Protein AF-A0A535T277-F1 (afdb_monomer_lite)

pLDDT: mean 77.49, std 15.84, range [41.53, 93.88]

Sequence (89 aa):
MRISTGYGSRPVSGGFETFTWYFMRISAIGLVFLAIIHLILNHVTTDVAWRIRLVSLLAFLTLALFMVGTVTLITFQPVAGSLGPHCLK

Foldseek 3Di:
DDPPVPPDPQDPDDDPSNVLVVLLVVLVVVLVVLVVVLVCLVVPDPDPVVSVVVNVVSVVVNVVSVVVNVCSPVVDPNPPDDPDDPVPD

Radius of gyration: 19.06 Å; chains: 1; bounding box: 50×36×48 Å

Secondary structure (DSSP, 8-state):
-----S-----SS-SHHHHHHHHHHHHHHHHHHHHHHHHHHHHH---HHHHHHHHHHHHHHHHHHHHHHHHHHHHS----S---STT--

Structure (mmCIF, N/CA/C/O backbone):
data_AF-A0A535T277-F1
#
_entry.id   AF-A0A535T277-F1
#
loop_
_atom_site.group_PDB
_atom_site.id
_atom_site.type_symbol
_atom_site.label_atom_id
_atom_site.label_alt_id
_atom_site.label_comp_id
_atom_site.label_asym_id
_atom_site.label_entity_id
_atom_site.label_seq_id
_atom_site.pdbx_PDB_ins_code
_atom_site.Cartn_x
_atom_site.Cartn_y
_atom_site.Cartn_z
_atom_site.occupancy
_atom_site.B_iso_or_equiv
_atom_site.auth_seq_id
_atom_site.auth_comp_id
_atom_site.auth_asym_id
_atom_site.auth_atom_id
_atom_site.pdbx_PDB_model_num
ATOM 1 N N . MET A 1 1 ? -11.411 -28.818 15.151 1.00 41.53 1 MET A N 1
ATOM 2 C CA . MET A 1 1 ? -10.839 -27.489 14.847 1.00 41.53 1 MET A CA 1
ATOM 3 C C . MET A 1 1 ? -11.911 -26.683 14.114 1.00 41.53 1 MET A C 1
ATOM 5 O O . MET A 1 1 ? -12.238 -27.033 12.990 1.00 41.53 1 MET A O 1
ATOM 9 N N . ARG A 1 2 ? -12.568 -25.708 14.764 1.00 45.53 2 ARG A N 1
ATOM 10 C CA . ARG A 1 2 ? -13.545 -24.834 14.086 1.00 45.53 2 ARG A CA 1
ATOM 11 C C . ARG A 1 2 ? -12.756 -23.812 13.266 1.00 45.53 2 ARG A C 1
ATOM 13 O O . ARG A 1 2 ? -12.128 -22.934 13.848 1.00 45.53 2 ARG A O 1
ATOM 20 N N . ILE A 1 3 ? -12.772 -23.944 11.940 1.00 50.47 3 ILE A N 1
ATOM 21 C CA . ILE A 1 3 ? -12.357 -22.862 11.046 1.00 50.47 3 ILE A CA 1
ATOM 22 C C . ILE A 1 3 ? -13.363 -21.723 11.270 1.00 50.47 3 ILE A C 1
ATOM 24 O O . ILE A 1 3 ? -14.549 -21.851 10.9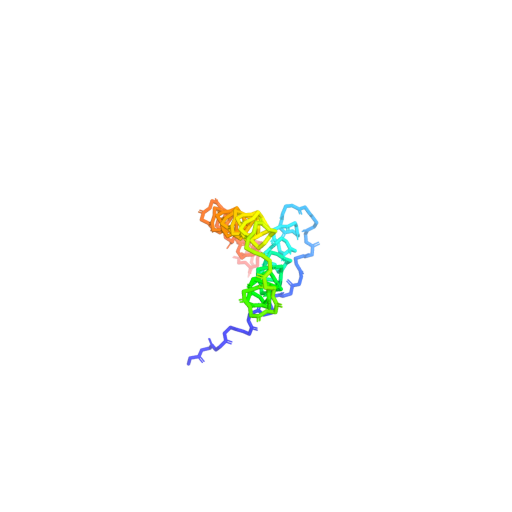69 1.00 50.47 3 ILE A O 1
ATOM 28 N N . SER A 1 4 ? -12.908 -20.636 11.895 1.00 48.41 4 SER A N 1
ATOM 29 C CA . SER A 1 4 ? -13.618 -19.360 11.847 1.00 48.41 4 SER A CA 1
ATOM 30 C C . SER A 1 4 ? -13.530 -18.904 10.400 1.00 48.41 4 SER A C 1
ATOM 32 O O . SER A 1 4 ? -12.435 -18.686 9.889 1.00 48.41 4 SER A O 1
ATOM 34 N N . THR A 1 5 ? -14.658 -18.814 9.708 1.00 57.84 5 THR A N 1
ATOM 35 C CA . THR A 1 5 ? -14.712 -18.492 8.277 1.00 57.84 5 THR A CA 1
ATOM 36 C C . THR A 1 5 ? -14.216 -17.078 7.953 1.00 57.84 5 THR A C 1
ATOM 38 O O . THR A 1 5 ? -14.260 -16.683 6.792 1.00 57.84 5 THR A O 1
ATOM 41 N N . GLY A 1 6 ? -13.759 -16.290 8.940 1.00 53.84 6 GLY A N 1
ATOM 42 C CA . GLY A 1 6 ? -13.202 -14.936 8.776 1.00 53.84 6 GLY A CA 1
ATOM 43 C C . GLY A 1 6 ? -14.213 -13.892 8.280 1.00 53.84 6 GLY A C 1
ATOM 44 O O . GLY A 1 6 ? -14.015 -12.690 8.439 1.00 53.84 6 GLY A O 1
ATOM 45 N N . TYR A 1 7 ? -15.336 -14.347 7.734 1.00 54.56 7 TYR A N 1
ATOM 46 C CA . TYR A 1 7 ? -16.478 -13.578 7.283 1.00 54.56 7 TYR A CA 1
ATOM 47 C C . TYR A 1 7 ? -17.458 -13.395 8.444 1.00 54.56 7 TYR A C 1
ATOM 49 O O . TYR A 1 7 ? -18.536 -13.981 8.489 1.00 54.56 7 TYR A O 1
ATOM 57 N N . GLY A 1 8 ? -17.064 -12.581 9.424 1.00 59.06 8 GLY A N 1
ATOM 58 C CA . GLY A 1 8 ? -18.018 -12.064 10.402 1.00 59.06 8 GLY A CA 1
ATOM 59 C C . GLY A 1 8 ? -19.060 -11.197 9.692 1.00 59.06 8 GLY A C 1
ATOM 60 O O . GLY A 1 8 ? -18.691 -10.331 8.888 1.00 59.06 8 GLY A O 1
ATOM 61 N N . SER A 1 9 ? -20.344 -11.444 9.972 1.00 62.34 9 SER A N 1
ATOM 62 C CA . SER A 1 9 ? -21.475 -1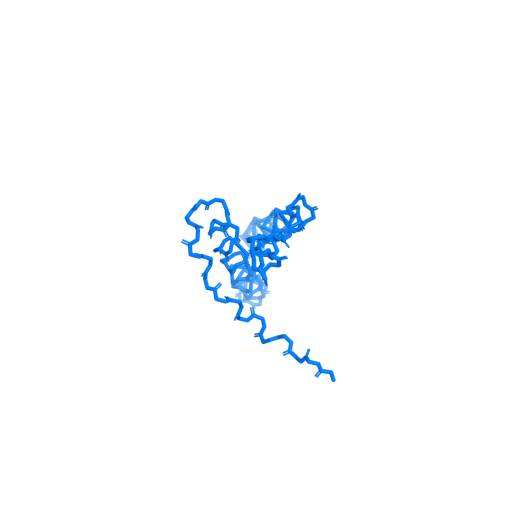0.616 9.539 1.00 62.34 9 SER A CA 1
ATOM 63 C C . SER A 1 9 ? -21.137 -9.134 9.714 1.00 62.34 9 SER A C 1
ATOM 65 O O . SER A 1 9 ? -20.570 -8.761 10.742 1.00 62.34 9 SER A O 1
ATOM 67 N N . ARG A 1 10 ? -21.442 -8.286 8.717 1.00 63.00 10 ARG A N 1
ATOM 68 C CA . ARG A 1 10 ? -21.213 -6.835 8.839 1.00 63.00 10 ARG A CA 1
ATOM 69 C C . ARG A 1 10 ? -21.847 -6.343 10.154 1.00 63.00 10 ARG A C 1
ATOM 71 O O . ARG A 1 10 ? -23.001 -6.710 10.404 1.00 63.00 10 ARG A O 1
ATOM 78 N N . PRO A 1 11 ? -21.134 -5.575 10.996 1.00 63.28 11 PRO A N 1
ATOM 79 C CA . PRO A 1 11 ? -21.716 -5.059 12.226 1.00 63.28 11 PRO A CA 1
ATOM 80 C C . PRO A 1 11 ? -22.952 -4.222 11.874 1.00 63.28 11 PRO A C 1
ATOM 82 O O . PRO A 1 11 ? -22.914 -3.362 10.997 1.00 63.28 11 PRO A O 1
ATOM 85 N N . VAL A 1 12 ? -24.080 -4.559 12.499 1.00 63.53 12 VAL A N 1
ATOM 86 C CA . VAL A 1 12 ? -25.389 -3.903 12.308 1.00 63.53 12 VAL A CA 1
ATOM 87 C C . VAL A 1 12 ? -25.528 -2.640 13.161 1.00 63.53 12 VAL A C 1
ATOM 89 O O . VAL A 1 12 ? -26.357 -1.786 12.858 1.00 63.53 12 VAL A O 1
ATOM 92 N N . SER A 1 13 ? -24.689 -2.507 14.193 1.00 63.25 13 SER A N 1
ATOM 93 C CA . SER A 1 13 ? -24.539 -1.297 14.998 1.00 63.25 13 SER A CA 1
ATOM 94 C C . SER A 1 13 ? -23.676 -0.292 14.227 1.00 63.25 13 SER A C 1
ATOM 96 O O . SER A 1 13 ? -22.471 -0.484 14.040 1.00 63.25 13 SER A O 1
ATOM 98 N N . GLY A 1 14 ? -24.312 0.747 13.687 1.00 66.19 14 GLY A N 1
ATOM 99 C CA . GLY A 1 14 ? -23.616 1.831 12.996 1.00 66.19 14 GLY A CA 1
ATOM 100 C C . GLY A 1 14 ? -22.688 2.594 13.946 1.00 66.1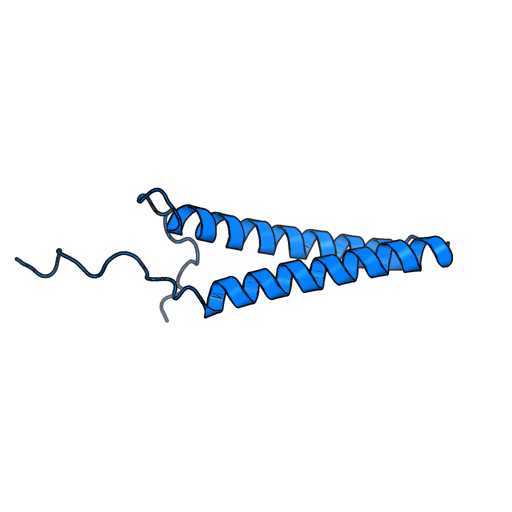9 14 GLY A C 1
ATOM 101 O O . GLY A 1 14 ? -23.013 2.795 15.112 1.00 66.19 14 GLY A O 1
ATOM 102 N N . GLY A 1 15 ? -21.527 3.025 13.446 1.00 77.19 15 GLY A N 1
ATOM 103 C CA . GLY A 1 15 ? -20.538 3.781 14.219 1.00 77.19 15 GLY A CA 1
ATOM 104 C C . GLY A 1 15 ? -19.105 3.299 13.990 1.00 77.19 15 GLY A C 1
ATOM 105 O O . GLY A 1 15 ? -18.738 2.897 12.883 1.00 77.19 15 GLY A O 1
ATOM 106 N N . PHE A 1 16 ? -18.295 3.332 15.052 1.00 73.94 16 PHE A N 1
ATOM 107 C CA . PHE A 1 16 ? -16.863 3.013 15.015 1.00 73.94 16 PHE A CA 1
ATOM 108 C C . PHE A 1 16 ? -16.570 1.541 14.663 1.00 73.94 16 PHE A C 1
ATOM 110 O O . PHE A 1 16 ? -15.621 1.270 13.934 1.00 73.94 16 PHE A O 1
ATOM 117 N N . GLU A 1 17 ? -17.428 0.598 15.074 1.00 75.38 17 GLU A N 1
ATOM 118 C CA . GLU A 1 17 ? -17.339 -0.826 14.692 1.00 75.38 17 GLU A CA 1
ATOM 119 C C . GLU A 1 17 ? -17.437 -1.046 13.177 1.00 75.38 17 GLU A C 1
ATOM 121 O O . GLU A 1 17 ? -16.730 -1.875 12.605 1.00 75.38 17 GLU A O 1
ATOM 126 N N . THR A 1 18 ? -18.302 -0.288 12.500 1.00 78.81 18 THR A N 1
ATOM 127 C CA . THR A 1 18 ? -18.438 -0.382 11.042 1.00 78.81 18 THR A CA 1
ATOM 128 C C . THR A 1 18 ? -17.229 0.243 10.345 1.00 78.81 18 THR A C 1
ATOM 130 O O . THR A 1 18 ? -16.724 -0.312 9.368 1.00 78.81 18 THR A O 1
ATOM 133 N N . PHE A 1 19 ? -16.717 1.365 10.864 1.00 81.94 19 PHE A N 1
ATOM 134 C CA . PHE A 1 19 ? -15.519 2.017 10.332 1.00 81.94 19 PHE A CA 1
ATOM 135 C C . PHE A 1 19 ? -14.288 1.105 10.399 1.00 81.94 19 PHE A C 1
ATOM 137 O O . PHE A 1 19 ? -13.627 0.902 9.379 1.00 81.94 19 PHE A O 1
ATOM 144 N N . THR A 1 20 ? -14.009 0.500 11.557 1.00 79.88 20 THR A N 1
ATOM 145 C CA . THR A 1 20 ? -12.874 -0.424 11.714 1.00 79.88 20 THR A CA 1
ATOM 146 C C . THR A 1 20 ? -13.028 -1.656 10.820 1.00 79.88 20 THR A C 1
ATOM 148 O O . THR A 1 20 ? -12.065 -2.064 10.171 1.00 79.88 20 THR A O 1
ATOM 151 N N . TRP A 1 21 ? -14.244 -2.197 10.675 1.00 80.12 21 TRP A N 1
ATOM 152 C CA . TRP A 1 21 ? -14.535 -3.323 9.776 1.00 80.12 21 TRP A CA 1
ATOM 153 C C . TRP A 1 21 ? -14.182 -3.037 8.306 1.00 80.12 21 TRP A C 1
ATOM 155 O O . TRP A 1 21 ? -13.619 -3.907 7.627 1.00 80.12 21 TRP A O 1
ATOM 165 N N . TYR A 1 22 ? -14.494 -1.835 7.806 1.00 85.75 22 TYR A N 1
ATOM 166 C CA . TYR A 1 22 ? -14.126 -1.416 6.448 1.00 85.75 22 TYR A CA 1
ATOM 167 C C . TYR A 1 22 ? -12.638 -1.098 6.340 1.00 85.75 22 TYR A C 1
ATOM 169 O O . TYR A 1 22 ? -11.985 -1.565 5.407 1.00 85.75 22 TYR A O 1
ATOM 177 N N . PHE A 1 23 ? -12.092 -0.353 7.302 1.00 86.31 23 PHE A N 1
ATOM 178 C CA . PHE A 1 23 ? -10.686 0.034 7.323 1.00 86.31 23 PHE A CA 1
ATOM 179 C C . PHE A 1 23 ? -9.756 -1.185 7.247 1.00 86.31 23 PHE A C 1
ATOM 181 O O . PHE A 1 23 ? -8.827 -1.199 6.439 1.00 86.31 23 PHE A O 1
ATOM 188 N N . MET A 1 24 ? -10.052 -2.250 7.995 1.00 85.62 24 MET A N 1
ATOM 189 C CA . MET A 1 24 ? -9.267 -3.490 7.982 1.00 85.62 24 MET A CA 1
ATOM 190 C C . MET A 1 24 ? -9.282 -4.214 6.627 1.00 85.62 24 MET A C 1
ATOM 192 O O . MET A 1 24 ? -8.267 -4.770 6.216 1.00 85.62 24 MET A O 1
ATOM 196 N N . ARG A 1 25 ? -10.403 -4.197 5.894 1.00 85.62 25 ARG A N 1
ATOM 197 C CA . ARG A 1 25 ? -10.479 -4.807 4.553 1.00 85.62 25 ARG A CA 1
ATOM 198 C C . ARG A 1 25 ? -9.814 -3.943 3.493 1.00 85.62 25 ARG A C 1
ATOM 200 O O . ARG A 1 25 ? -9.068 -4.454 2.664 1.00 85.62 25 ARG A O 1
ATOM 207 N N . ILE A 1 26 ? -10.094 -2.644 3.516 1.00 89.88 26 ILE A N 1
ATOM 208 C CA . ILE A 1 26 ? -9.609 -1.703 2.505 1.00 89.88 26 ILE A CA 1
ATOM 209 C C . ILE A 1 26 ? -8.091 -1.552 2.613 1.00 89.88 26 ILE A C 1
ATOM 211 O O . ILE A 1 26 ? -7.415 -1.596 1.589 1.00 89.88 26 ILE A O 1
ATOM 215 N N . SER A 1 27 ? -7.539 -1.445 3.828 1.00 89.62 27 SER A N 1
ATOM 216 C CA . SER A 1 27 ? -6.083 -1.398 4.031 1.00 89.62 27 SER A CA 1
ATOM 217 C C . SER A 1 27 ? -5.399 -2.693 3.585 1.00 89.62 27 SER A C 1
ATOM 219 O O . SER A 1 27 ? -4.385 -2.623 2.897 1.00 89.62 27 SER A O 1
ATOM 221 N N . ALA A 1 28 ? -5.976 -3.866 3.876 1.00 87.19 28 ALA A N 1
ATOM 222 C CA . ALA A 1 28 ? -5.436 -5.147 3.420 1.00 87.19 28 ALA A CA 1
ATOM 223 C C . ALA A 1 28 ? -5.415 -5.252 1.887 1.00 87.19 28 ALA A C 1
ATOM 225 O O . ALA A 1 28 ? -4.383 -5.582 1.306 1.00 87.19 28 ALA A O 1
ATOM 226 N N . ILE A 1 29 ? -6.525 -4.915 1.223 1.00 93.06 29 ILE A N 1
ATOM 227 C CA . ILE A 1 29 ? -6.605 -4.902 -0.243 1.00 93.06 29 ILE A CA 1
ATOM 228 C C . ILE A 1 29 ? -5.612 -3.880 -0.819 1.00 93.06 29 ILE A C 1
ATOM 230 O O . ILE A 1 29 ? -4.857 -4.202 -1.736 1.00 93.06 29 ILE A O 1
ATOM 234 N N . GLY A 1 30 ? -5.560 -2.675 -0.247 1.00 92.75 30 GLY A N 1
ATOM 235 C CA . GLY A 1 30 ? -4.629 -1.621 -0.645 1.00 92.75 30 GLY A CA 1
ATOM 236 C C . GLY A 1 30 ? -3.164 -2.051 -0.549 1.00 92.75 30 GLY A C 1
ATOM 237 O O . GLY A 1 30 ? -2.407 -1.821 -1.488 1.00 92.75 30 GLY A O 1
ATOM 238 N N . LEU A 1 31 ? -2.773 -2.738 0.530 1.00 91.50 31 LEU A N 1
ATOM 239 C CA . LEU A 1 31 ? -1.416 -3.263 0.714 1.00 91.50 31 LEU A CA 1
ATOM 240 C C . LEU A 1 31 ? -1.041 -4.305 -0.349 1.00 91.50 31 LEU A C 1
ATOM 242 O O . LEU A 1 31 ? 0.088 -4.283 -0.838 1.00 91.50 31 LEU A O 1
ATOM 246 N N . VAL A 1 32 ? -1.975 -5.175 -0.756 1.00 91.25 32 VAL A N 1
ATOM 247 C CA . VAL A 1 32 ? -1.725 -6.147 -1.838 1.00 91.25 32 VAL A CA 1
ATOM 248 C C . VAL A 1 32 ? -1.459 -5.431 -3.161 1.00 91.25 32 VAL A C 1
ATOM 250 O O . VAL A 1 32 ? -0.453 -5.706 -3.816 1.00 91.25 32 VAL A O 1
ATOM 253 N N . PHE A 1 33 ? -2.316 -4.483 -3.546 1.00 93.31 33 PHE A N 1
ATOM 254 C CA . PHE A 1 33 ? -2.110 -3.718 -4.779 1.00 93.31 33 PHE A CA 1
ATOM 255 C C . PHE A 1 33 ? -0.802 -2.923 -4.749 1.00 93.31 33 PHE A C 1
ATOM 257 O O . PHE A 1 33 ? -0.058 -2.916 -5.729 1.00 93.31 33 PHE A O 1
ATOM 264 N N . LEU A 1 34 ? -0.482 -2.305 -3.613 1.00 92.56 34 LEU A N 1
ATOM 265 C CA . LEU A 1 34 ? 0.740 -1.528 -3.442 1.00 92.56 34 LEU A CA 1
ATOM 266 C C . LEU A 1 34 ? 2.004 -2.394 -3.575 1.00 92.56 34 LEU A C 1
ATOM 268 O O . LEU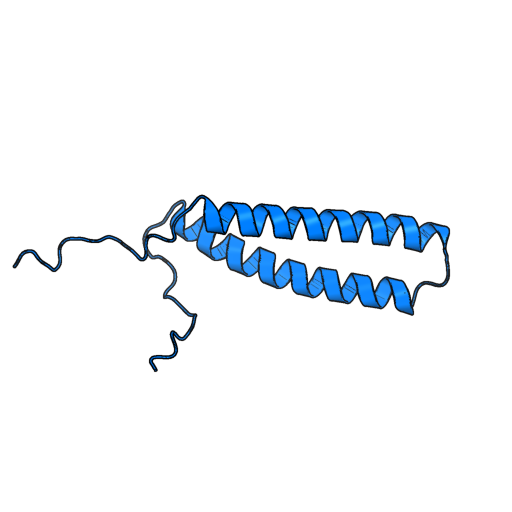 A 1 34 ? 2.965 -1.980 -4.226 1.00 92.56 34 LEU A O 1
ATOM 272 N N . ALA A 1 35 ? 1.984 -3.617 -3.035 1.00 91.25 35 ALA A N 1
ATOM 273 C CA . ALA A 1 35 ? 3.076 -4.581 -3.173 1.00 91.25 35 ALA A CA 1
ATOM 274 C C . ALA A 1 35 ? 3.277 -5.043 -4.628 1.00 91.25 35 ALA A C 1
ATOM 276 O O . ALA A 1 35 ? 4.413 -5.158 -5.094 1.00 91.25 35 ALA A O 1
ATOM 277 N N . ILE A 1 36 ? 2.188 -5.253 -5.373 1.00 92.94 36 ILE A N 1
ATOM 278 C CA . ILE A 1 36 ? 2.255 -5.608 -6.799 1.00 92.94 36 ILE A CA 1
ATOM 279 C C . ILE A 1 36 ? 2.851 -4.453 -7.611 1.00 92.94 36 ILE A C 1
ATOM 281 O O . ILE A 1 36 ? 3.775 -4.667 -8.396 1.00 92.94 36 ILE A O 1
ATOM 285 N N . ILE A 1 37 ? 2.380 -3.219 -7.399 1.00 91.56 37 ILE A N 1
ATOM 286 C CA . ILE A 1 37 ? 2.911 -2.039 -8.099 1.00 91.56 37 ILE A CA 1
ATOM 287 C C . ILE A 1 37 ? 4.401 -1.850 -7.780 1.00 91.56 37 ILE A C 1
ATOM 289 O O . ILE A 1 37 ? 5.184 -1.541 -8.678 1.00 91.56 37 ILE A O 1
ATOM 293 N N . HIS A 1 38 ? 4.819 -2.097 -6.535 1.00 89.06 38 HIS A N 1
ATOM 294 C CA . HIS A 1 38 ? 6.227 -2.064 -6.140 1.00 89.06 38 HIS A CA 1
ATOM 295 C C . HIS A 1 38 ? 7.082 -3.064 -6.939 1.00 89.06 38 HIS A C 1
ATOM 297 O O . HIS A 1 38 ? 8.154 -2.703 -7.430 1.00 89.06 38 HIS A O 1
ATOM 303 N N . LEU A 1 39 ? 6.611 -4.302 -7.120 1.00 90.44 39 LEU A N 1
ATOM 304 C CA . LEU A 1 39 ? 7.304 -5.306 -7.937 1.00 90.44 39 LEU A CA 1
ATOM 305 C C . LEU A 1 39 ? 7.367 -4.906 -9.416 1.00 90.44 39 LEU A C 1
ATOM 307 O O . LEU A 1 39 ? 8.436 -4.982 -10.022 1.00 90.44 39 LEU A O 1
ATOM 311 N N . ILE A 1 40 ? 6.257 -4.427 -9.980 1.00 91.00 40 ILE A N 1
ATOM 312 C CA . ILE A 1 40 ? 6.192 -4.007 -11.387 1.00 91.00 40 ILE A CA 1
ATOM 313 C C . ILE A 1 40 ? 7.135 -2.828 -11.643 1.00 91.00 40 ILE A C 1
ATOM 315 O O . ILE A 1 40 ? 7.913 -2.873 -12.592 1.00 91.00 40 ILE A O 1
ATOM 319 N N . LEU A 1 41 ? 7.133 -1.806 -10.781 1.00 88.00 41 LEU A N 1
ATOM 320 C CA . LEU A 1 41 ? 8.041 -0.659 -10.899 1.00 88.00 41 LEU A CA 1
ATOM 321 C C . LEU A 1 41 ? 9.509 -1.091 -10.900 1.00 88.00 41 LEU A C 1
ATOM 323 O O . LEU A 1 41 ? 10.301 -0.548 -11.669 1.00 88.00 41 LEU A O 1
ATOM 327 N N . ASN A 1 42 ? 9.868 -2.069 -10.067 1.00 86.19 42 ASN A N 1
ATOM 328 C CA . ASN A 1 42 ? 11.231 -2.588 -10.001 1.00 86.19 42 ASN A CA 1
ATOM 329 C C . ASN A 1 42 ? 11.633 -3.417 -11.226 1.00 86.19 42 ASN A C 1
ATOM 331 O O . ASN A 1 42 ? 12.821 -3.467 -11.534 1.00 86.19 42 ASN A O 1
ATOM 335 N N . HIS A 1 43 ? 10.676 -4.052 -11.902 1.00 86.69 43 HIS A N 1
ATOM 336 C CA . HIS A 1 43 ? 10.941 -4.915 -13.051 1.00 86.69 43 HIS A CA 1
ATOM 337 C C . HIS A 1 43 ? 10.847 -4.180 -14.398 1.00 86.69 43 HIS A C 1
ATOM 339 O O . HIS A 1 43 ? 11.571 -4.506 -15.332 1.00 86.69 43 HIS A O 1
ATOM 345 N N . VAL A 1 44 ? 9.939 -3.212 -14.526 1.00 88.50 44 VAL A N 1
ATOM 346 C CA . VAL A 1 44 ? 9.590 -2.587 -15.814 1.00 88.50 44 VAL A CA 1
ATOM 347 C C . VAL A 1 44 ? 10.286 -1.240 -16.019 1.00 88.50 44 VAL A C 1
ATOM 349 O O . VAL A 1 44 ? 10.529 -0.842 -17.153 1.00 88.50 44 VAL A O 1
ATOM 352 N N . THR A 1 45 ? 10.633 -0.529 -14.944 1.00 84.88 45 THR A N 1
ATOM 353 C CA . THR A 1 45 ? 11.199 0.825 -15.057 1.00 84.88 45 THR A CA 1
ATOM 354 C C . THR A 1 45 ? 12.716 0.774 -15.206 1.00 84.88 45 THR A C 1
ATOM 356 O O . THR A 1 45 ? 13.416 0.334 -14.292 1.00 84.88 45 THR A O 1
ATOM 359 N N . THR A 1 46 ? 13.235 1.286 -16.320 1.00 81.56 46 THR A N 1
ATOM 360 C CA . THR A 1 46 ? 14.681 1.383 -16.588 1.00 81.56 46 THR A CA 1
ATOM 361 C C . THR A 1 46 ? 15.302 2.682 -16.068 1.00 81.56 46 THR A C 1
ATOM 363 O O . THR A 1 46 ? 16.501 2.730 -15.797 1.00 81.56 46 THR A O 1
ATOM 366 N N . ASP A 1 47 ? 14.496 3.729 -15.869 1.00 85.50 47 ASP A N 1
ATOM 367 C CA . ASP A 1 47 ? 14.9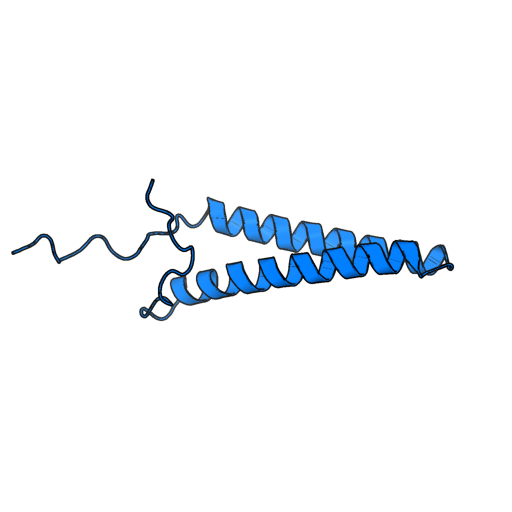56 5.035 -15.392 1.00 85.50 47 ASP A CA 1
ATOM 368 C C . ASP A 1 47 ? 15.202 5.058 -13.878 1.00 85.50 47 ASP A C 1
ATOM 370 O O . ASP A 1 47 ? 14.275 5.045 -13.061 1.00 85.50 47 ASP A O 1
ATOM 374 N N . VAL A 1 48 ? 16.476 5.158 -13.491 1.00 84.06 48 VAL A N 1
ATOM 375 C CA . VAL A 1 48 ? 16.916 5.068 -12.088 1.00 84.06 48 VAL A CA 1
ATOM 376 C C . VAL A 1 48 ? 16.391 6.205 -11.205 1.00 84.06 48 VAL A C 1
ATOM 378 O O . VAL A 1 48 ? 15.940 5.958 -10.087 1.00 84.06 48 VAL A O 1
ATOM 381 N N . ALA A 1 49 ? 16.389 7.447 -11.699 1.00 85.06 49 ALA A N 1
ATOM 382 C CA . ALA A 1 49 ? 15.972 8.611 -10.914 1.00 85.06 49 ALA A CA 1
ATOM 383 C C . ALA A 1 49 ? 14.465 8.596 -10.621 1.00 85.06 49 ALA A C 1
ATOM 385 O O . ALA A 1 49 ? 14.031 8.904 -9.508 1.00 85.06 49 ALA A O 1
ATOM 386 N N . TRP A 1 50 ? 13.669 8.200 -11.615 1.00 83.56 50 TRP A N 1
ATOM 387 C CA . TRP A 1 50 ? 12.222 8.091 -11.485 1.00 83.56 50 TRP A CA 1
ATOM 388 C C . TRP A 1 50 ? 11.830 6.911 -10.595 1.00 83.56 50 TRP A C 1
ATOM 390 O O . TRP A 1 50 ? 11.037 7.072 -9.662 1.00 83.56 50 TRP A O 1
ATOM 400 N N . ARG A 1 51 ? 12.467 5.751 -10.806 1.00 86.94 51 ARG A N 1
ATOM 401 C CA . ARG A 1 51 ? 12.247 4.550 -9.997 1.00 86.94 51 ARG A CA 1
ATOM 402 C C . ARG A 1 51 ? 12.507 4.810 -8.517 1.00 86.94 51 ARG A C 1
ATOM 404 O O . ARG A 1 51 ? 11.654 4.471 -7.707 1.00 86.94 51 ARG A O 1
ATOM 411 N N . ILE A 1 52 ? 13.627 5.435 -8.148 1.00 88.12 52 ILE A N 1
ATOM 412 C CA . ILE A 1 52 ? 13.960 5.676 -6.732 1.00 88.12 52 ILE A CA 1
ATOM 413 C C . ILE A 1 52 ? 12.900 6.558 -6.058 1.00 88.12 52 ILE A C 1
ATOM 415 O O . ILE A 1 52 ? 12.459 6.238 -4.953 1.00 88.12 52 ILE A O 1
ATOM 419 N N . ARG A 1 53 ? 12.439 7.628 -6.722 1.00 90.94 53 ARG A N 1
ATOM 420 C CA . ARG A 1 53 ? 11.415 8.529 -6.163 1.00 90.94 53 ARG A CA 1
ATOM 421 C C . ARG A 1 53 ? 10.078 7.821 -5.966 1.00 90.94 53 ARG A C 1
ATOM 423 O O . ARG A 1 53 ? 9.513 7.892 -4.877 1.00 90.94 53 ARG A O 1
ATOM 430 N N . LEU A 1 54 ? 9.600 7.107 -6.985 1.00 89.12 54 LEU A N 1
ATOM 431 C CA . LEU A 1 54 ? 8.336 6.376 -6.896 1.00 89.12 54 LEU A CA 1
ATOM 432 C C . LEU A 1 54 ? 8.405 5.237 -5.881 1.00 89.12 54 LEU A C 1
ATOM 434 O O . LEU A 1 54 ? 7.520 5.111 -5.042 1.00 89.12 54 LEU A O 1
ATOM 438 N N . VAL A 1 55 ? 9.472 4.439 -5.904 1.00 90.12 55 VAL A N 1
ATOM 439 C CA . VAL A 1 55 ? 9.634 3.308 -4.985 1.00 90.12 55 VAL A CA 1
ATOM 440 C C . VAL A 1 55 ? 9.735 3.781 -3.536 1.00 90.12 55 VAL A C 1
ATOM 442 O O . VAL A 1 55 ? 9.127 3.156 -2.673 1.00 90.12 55 VAL A O 1
ATOM 445 N N . SER A 1 56 ? 10.419 4.897 -3.264 1.00 90.50 56 SER A N 1
ATOM 446 C CA . SER A 1 56 ? 10.505 5.465 -1.908 1.00 90.50 56 SER A CA 1
ATOM 447 C C . SER A 1 56 ? 9.142 5.937 -1.400 1.00 90.50 56 SER A C 1
ATOM 449 O O . SER A 1 56 ? 8.778 5.648 -0.261 1.00 90.50 56 SER A O 1
ATOM 451 N N . LEU A 1 57 ? 8.356 6.606 -2.252 1.00 92.31 57 LEU A N 1
ATOM 452 C CA . LEU A 1 57 ? 6.997 7.036 -1.908 1.00 92.31 57 LEU A CA 1
ATOM 453 C C . LEU A 1 57 ? 6.061 5.845 -1.672 1.00 92.31 57 LEU A C 1
ATOM 455 O O . LEU A 1 57 ? 5.341 5.822 -0.674 1.00 92.31 57 LEU A O 1
ATOM 459 N N . LEU A 1 58 ? 6.098 4.835 -2.547 1.00 93.06 58 LEU A N 1
ATOM 460 C CA . LEU A 1 58 ? 5.312 3.615 -2.367 1.00 93.06 58 LEU A CA 1
ATOM 461 C C . LEU A 1 58 ? 5.726 2.854 -1.103 1.00 93.06 58 LEU A C 1
ATOM 463 O O . LEU A 1 58 ? 4.860 2.402 -0.363 1.00 93.06 58 LEU A O 1
ATOM 467 N N . ALA A 1 59 ? 7.027 2.731 -0.828 1.00 90.25 59 ALA A N 1
ATOM 468 C CA . ALA A 1 59 ? 7.530 2.048 0.363 1.00 90.25 59 ALA A CA 1
ATOM 469 C C . ALA A 1 59 ? 7.095 2.759 1.652 1.00 90.25 59 ALA A C 1
ATOM 471 O O . ALA A 1 59 ? 6.667 2.104 2.604 1.00 90.25 59 ALA A O 1
ATOM 472 N N . PHE A 1 60 ? 7.138 4.094 1.666 1.00 93.81 60 PHE A N 1
ATOM 473 C CA . PHE A 1 60 ? 6.632 4.884 2.783 1.00 93.81 60 PHE A CA 1
ATOM 474 C C . PHE A 1 60 ? 5.125 4.676 2.990 1.00 93.81 60 PHE A C 1
ATOM 476 O O . PHE A 1 60 ? 4.686 4.454 4.118 1.00 93.81 60 PHE A O 1
ATOM 483 N N . LEU A 1 61 ? 4.337 4.677 1.910 1.00 92.69 61 LEU A N 1
ATOM 484 C CA . LEU A 1 61 ? 2.896 4.429 1.976 1.00 92.69 61 LEU A CA 1
ATOM 485 C C . LEU A 1 61 ? 2.582 3.018 2.500 1.00 92.69 61 LEU A C 1
ATOM 487 O O . LEU A 1 61 ? 1.684 2.867 3.329 1.00 92.69 61 LEU A O 1
ATOM 491 N N . THR A 1 62 ? 3.342 2.001 2.078 1.00 91.75 62 THR A N 1
ATOM 492 C CA . THR A 1 62 ? 3.210 0.625 2.585 1.00 91.75 62 THR A CA 1
ATOM 493 C C . THR A 1 62 ? 3.435 0.591 4.087 1.00 91.75 62 THR A C 1
ATOM 495 O O . THR A 1 62 ? 2.615 0.037 4.818 1.00 91.75 62 THR A O 1
ATOM 498 N N . LEU A 1 63 ? 4.522 1.209 4.556 1.00 91.81 63 LEU A N 1
ATOM 499 C CA . LEU A 1 63 ? 4.853 1.252 5.976 1.00 91.81 63 LEU A CA 1
ATOM 500 C C . LEU A 1 63 ? 3.774 1.987 6.777 1.00 91.81 63 LEU A C 1
ATOM 502 O O . LEU A 1 63 ? 3.353 1.488 7.816 1.00 91.81 63 LEU A O 1
ATOM 506 N N . ALA A 1 64 ? 3.303 3.136 6.292 1.00 93.81 64 ALA A N 1
ATOM 507 C CA . ALA A 1 64 ? 2.271 3.919 6.960 1.00 93.81 64 ALA A CA 1
ATOM 508 C C . ALA A 1 64 ? 0.946 3.147 7.064 1.00 93.81 64 ALA A C 1
ATOM 510 O O . ALA A 1 64 ? 0.387 3.038 8.153 1.00 93.81 64 ALA A O 1
ATOM 511 N N . LEU A 1 65 ? 0.465 2.558 5.963 1.00 90.75 65 LEU A N 1
ATOM 512 C CA . LEU A 1 65 ? -0.775 1.773 5.962 1.00 90.75 65 LEU A CA 1
ATOM 513 C C . LEU A 1 65 ? -0.665 0.528 6.845 1.00 90.75 65 LEU A C 1
ATOM 515 O O . LEU A 1 65 ? -1.601 0.211 7.577 1.00 90.75 65 LEU A O 1
ATOM 519 N N . PHE A 1 66 ? 0.482 -0.150 6.812 1.00 92.12 66 PHE A N 1
ATOM 520 C CA . PHE A 1 66 ? 0.737 -1.301 7.668 1.00 92.12 66 PHE A CA 1
ATOM 521 C C . PHE A 1 66 ? 0.772 -0.908 9.149 1.00 92.12 66 PHE A C 1
ATOM 523 O O . PHE A 1 66 ? 0.088 -1.533 9.955 1.00 92.12 66 PHE A O 1
ATOM 530 N N . MET A 1 67 ? 1.504 0.152 9.503 1.00 93.88 67 MET A N 1
ATOM 531 C CA . MET A 1 67 ? 1.609 0.628 10.885 1.00 93.88 67 MET A CA 1
ATOM 532 C C . MET A 1 67 ? 0.272 1.125 11.430 1.00 93.88 67 MET A C 1
ATOM 534 O O . MET A 1 67 ? -0.093 0.782 12.549 1.00 93.88 67 MET A O 1
ATOM 538 N N . VAL A 1 68 ? -0.506 1.885 10.653 1.00 91.00 68 VAL A N 1
ATOM 539 C CA . VAL A 1 68 ? -1.849 2.295 11.092 1.00 91.00 68 VAL A CA 1
ATOM 540 C C . VAL A 1 68 ? -2.751 1.067 11.242 1.00 91.00 68 VAL A C 1
ATOM 542 O O . VAL A 1 68 ? -3.482 0.970 12.225 1.00 91.00 68 VAL A O 1
ATOM 545 N N . GLY A 1 69 ? -2.667 0.091 10.333 1.00 86.88 69 GLY A N 1
ATOM 546 C CA . GLY A 1 69 ? -3.389 -1.179 10.434 1.00 86.88 69 GLY A CA 1
ATOM 547 C C . GLY A 1 69 ? -3.090 -1.945 11.725 1.00 86.88 69 GLY A C 1
ATOM 548 O O . GLY A 1 69 ? -4.014 -2.335 12.441 1.00 86.88 69 GLY A O 1
ATOM 549 N N . THR A 1 70 ? -1.812 -2.118 12.064 1.00 85.25 70 THR A N 1
ATOM 550 C CA . THR A 1 70 ? -1.402 -2.836 13.281 1.00 85.25 70 THR A CA 1
ATOM 551 C C . THR A 1 70 ? -1.747 -2.067 14.548 1.00 85.25 70 THR A C 1
ATOM 553 O O . THR A 1 70 ? -2.246 -2.678 15.490 1.00 85.25 70 THR A O 1
ATOM 556 N N . VAL A 1 71 ? -1.575 -0.742 14.563 1.00 87.69 71 VAL A N 1
ATOM 557 C CA . VAL A 1 71 ? -2.025 0.107 15.676 1.00 87.69 71 VAL A CA 1
ATOM 558 C C . VAL A 1 71 ? -3.526 -0.066 15.888 1.00 87.69 71 VAL A C 1
ATOM 560 O O . VAL A 1 71 ? -3.950 -0.303 17.011 1.00 87.69 71 VAL A O 1
ATOM 563 N N . THR A 1 72 ? -4.321 -0.058 14.816 1.00 81.75 72 THR A N 1
ATOM 564 C CA . THR A 1 72 ? -5.780 -0.239 14.904 1.00 81.75 72 THR A CA 1
ATOM 565 C C . THR A 1 72 ? -6.162 -1.607 15.485 1.00 81.75 72 THR A C 1
ATOM 567 O O . THR A 1 72 ? -7.124 -1.694 16.242 1.00 81.75 72 THR A O 1
ATOM 570 N N . LEU A 1 73 ? -5.400 -2.665 15.184 1.00 78.94 73 LEU A N 1
ATOM 571 C CA . LEU A 1 73 ? -5.614 -4.009 15.738 1.00 78.94 73 LEU A CA 1
ATOM 572 C C . LEU A 1 73 ? -5.289 -4.120 17.232 1.00 78.94 73 LEU A C 1
ATOM 574 O O . LEU A 1 73 ? -5.962 -4.866 17.940 1.00 78.94 73 LEU A O 1
ATOM 578 N N . ILE A 1 74 ? -4.233 -3.446 17.699 1.00 82.44 74 ILE A N 1
ATOM 579 C CA . ILE A 1 74 ? -3.770 -3.577 19.090 1.00 82.44 74 ILE A CA 1
ATOM 580 C C . ILE A 1 74 ? -4.466 -2.601 20.042 1.00 82.44 74 ILE A C 1
ATOM 582 O O . ILE A 1 74 ? -4.591 -2.909 21.225 1.00 82.44 74 ILE A O 1
ATOM 586 N N . THR A 1 75 ? -4.908 -1.433 19.564 1.00 77.75 75 THR A N 1
ATOM 587 C CA . THR A 1 75 ? -5.554 -0.418 20.414 1.00 77.75 75 THR A CA 1
ATOM 588 C C . THR A 1 75 ? -7.039 -0.677 20.595 1.00 77.75 75 THR A C 1
ATOM 590 O O . THR A 1 75 ? -7.583 -0.449 21.674 1.00 77.75 75 THR A O 1
ATOM 593 N N . PHE A 1 76 ? -7.698 -1.185 19.559 1.00 71.69 76 PHE A N 1
ATOM 594 C CA . PHE A 1 76 ? -9.092 -1.572 19.628 1.00 71.69 76 PHE A CA 1
ATOM 595 C C . PHE A 1 76 ? -9.138 -3.085 19.738 1.00 71.69 76 PHE A C 1
ATOM 597 O O . PHE A 1 76 ? -9.026 -3.793 18.740 1.00 71.69 76 PHE A O 1
ATOM 604 N N . GLN A 1 77 ? -9.308 -3.594 20.963 1.00 62.97 77 GLN A N 1
ATOM 605 C CA . GLN A 1 77 ? -9.738 -4.978 21.129 1.00 62.97 77 GLN A CA 1
ATOM 606 C C . GLN A 1 77 ? -10.987 -5.144 20.253 1.00 62.97 77 GLN A C 1
ATOM 608 O O . GLN A 1 77 ? -11.935 -4.374 20.446 1.00 62.97 77 GLN A O 1
ATOM 613 N N . PRO A 1 78 ? -11.015 -6.076 19.278 1.00 58.84 78 PRO A N 1
ATOM 614 C CA . PRO A 1 78 ? -12.242 -6.368 18.566 1.00 58.84 78 PRO A CA 1
ATOM 615 C C . PRO A 1 78 ? -13.178 -6.971 19.608 1.00 58.84 78 PRO A C 1
ATOM 617 O O . PRO A 1 78 ? -13.127 -8.172 19.876 1.00 58.84 78 PRO A O 1
ATOM 620 N N . VAL A 1 79 ? -13.981 -6.128 20.263 1.00 55.91 79 VAL A N 1
ATOM 621 C CA . VAL A 1 79 ? -15.081 -6.588 21.094 1.00 55.91 79 VAL A CA 1
ATOM 622 C C . VAL A 1 79 ? -16.037 -7.229 20.100 1.00 55.91 79 VAL A C 1
ATOM 624 O O . VAL A 1 79 ? -16.811 -6.573 19.410 1.00 55.91 79 VAL A O 1
ATOM 627 N N . ALA A 1 80 ? -15.863 -8.534 19.893 1.00 50.53 80 ALA A N 1
ATOM 628 C CA . ALA A 1 80 ? -16.856 -9.340 19.221 1.00 50.53 80 ALA A CA 1
ATOM 629 C C . ALA A 1 80 ? -18.151 -9.059 19.981 1.00 50.53 80 ALA A C 1
ATOM 631 O O . ALA A 1 80 ? -18.183 -9.259 21.194 1.00 50.53 80 ALA A O 1
ATOM 632 N N . GLY A 1 81 ? -19.109 -8.459 19.270 1.00 51.41 81 GLY A N 1
ATOM 633 C CA . GLY A 1 81 ? -20.275 -7.759 19.794 1.00 51.41 81 GLY A CA 1
ATOM 634 C C . GLY A 1 81 ? -20.695 -8.129 21.211 1.00 51.41 81 GLY A C 1
ATOM 635 O O . GLY A 1 81 ? -20.972 -9.288 21.492 1.00 51.41 81 GLY A O 1
ATOM 636 N N . SER A 1 82 ? -20.808 -7.110 22.063 1.00 44.38 82 SER A N 1
ATOM 637 C CA . SER A 1 82 ? -21.770 -7.071 23.166 1.00 44.38 82 SER A CA 1
ATOM 638 C C . SER A 1 82 ? -21.951 -8.393 23.926 1.00 44.38 82 SER A C 1
ATOM 640 O O . SER A 1 82 ? -22.878 -9.166 23.671 1.00 44.38 82 SER A O 1
ATOM 642 N N . LEU A 1 83 ? -21.137 -8.611 24.955 1.00 57.06 83 LEU A N 1
ATOM 643 C CA . LEU A 1 83 ? -21.605 -9.375 26.108 1.00 57.06 83 LEU A CA 1
ATOM 644 C C . LEU A 1 83 ? -22.861 -8.676 26.685 1.00 57.06 83 LEU A C 1
ATOM 646 O O . LEU A 1 83 ? -22.736 -7.743 27.472 1.00 57.06 83 LEU A O 1
ATOM 650 N N . GLY A 1 84 ? -24.060 -9.130 26.286 1.00 53.38 84 GLY A N 1
ATOM 651 C CA . GLY A 1 84 ? -25.354 -8.900 26.965 1.00 53.38 84 GLY A CA 1
ATOM 652 C C . GLY A 1 84 ? -26.549 -8.617 26.027 1.00 53.38 84 GLY A C 1
ATOM 653 O O . GLY A 1 84 ? -26.325 -8.014 24.978 1.00 53.38 84 GLY A O 1
ATOM 654 N N . PRO A 1 85 ? -27.815 -9.006 26.347 1.00 53.88 85 PRO A N 1
ATOM 655 C CA . PRO A 1 85 ? -28.338 -9.683 27.543 1.00 53.88 85 PRO A CA 1
ATOM 656 C C . PRO A 1 85 ? -29.061 -11.023 27.233 1.00 53.88 85 PRO A C 1
ATOM 658 O O . PRO A 1 85 ? -30.154 -11.266 27.727 1.00 53.88 85 PRO A O 1
ATOM 661 N N . HIS A 1 86 ? -28.486 -11.929 26.434 1.00 54.00 86 HIS A N 1
ATOM 662 C CA . HIS A 1 86 ? -29.086 -13.268 26.231 1.00 54.00 86 HIS A CA 1
ATOM 663 C C . HIS A 1 86 ? -28.733 -14.293 27.330 1.00 54.00 86 HIS A C 1
ATOM 665 O O . HIS A 1 86 ? -29.148 -15.443 27.247 1.00 54.00 86 HIS A O 1
ATOM 671 N N . CYS A 1 87 ? -28.016 -13.872 28.379 1.00 58.97 87 CYS A N 1
ATOM 672 C CA . CYS A 1 87 ? -27.751 -14.670 29.586 1.00 58.97 87 CYS A CA 1
ATOM 673 C C . CYS A 1 87 ? -28.605 -14.225 30.794 1.00 58.97 87 CYS A C 1
ATOM 675 O O . CYS A 1 87 ? -28.300 -14.588 31.925 1.00 58.97 87 CYS A O 1
ATOM 677 N N . LEU A 1 88 ? -29.643 -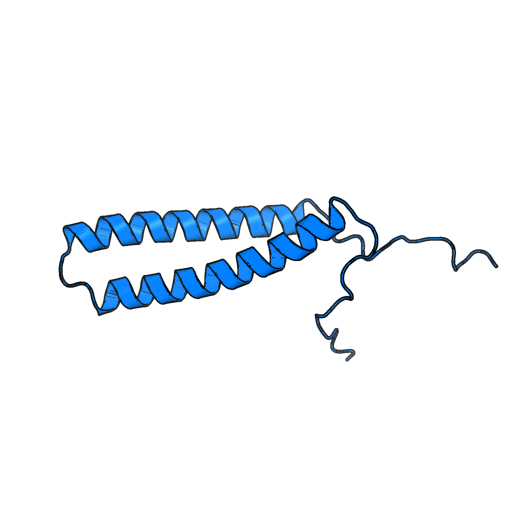13.408 30.568 1.00 50.75 88 LEU A N 1
ATOM 678 C CA . LEU A 1 88 ? -30.652 -13.029 31.563 1.00 50.75 88 LEU A CA 1
ATOM 679 C C . LEU A 1 88 ? -32.055 -13.421 31.072 1.00 50.75 88 LEU A C 1
ATOM 681 O O . LEU A 1 88 ? -32.912 -12.567 30.844 1.00 50.75 88 LEU A O 1
ATOM 685 N N . LYS A 1 89 ? -32.281 -14.725 30.900 1.00 44.03 89 LYS A N 1
ATOM 686 C CA . LYS A 1 89 ? -33.546 -15.397 31.227 1.00 44.03 89 LYS A CA 1
ATOM 687 C C . LYS A 1 89 ? -33.347 -16.905 31.264 1.00 44.03 89 LYS A C 1
ATOM 689 O O . LYS A 1 89 ? -32.665 -17.412 30.349 1.00 44.03 89 LYS A O 1
#